Protein AF-A0A7S3EQ38-F1 (afdb_monomer)

Structure (mmCIF, N/CA/C/O backbone):
data_AF-A0A7S3EQ38-F1
#
_entry.id   AF-A0A7S3EQ38-F1
#
loop_
_atom_site.group_PDB
_atom_site.id
_atom_site.type_symbol
_atom_site.label_atom_id
_atom_site.label_alt_id
_atom_site.label_comp_id
_atom_site.label_asym_id
_atom_site.label_entity_id
_atom_site.label_seq_id
_atom_site.pdbx_PDB_ins_code
_atom_site.Cartn_x
_atom_site.Cartn_y
_atom_site.Cartn_z
_atom_site.occupancy
_atom_site.B_iso_or_equiv
_atom_site.auth_seq_id
_atom_site.auth_comp_id
_atom_site.auth_asym_id
_atom_site.auth_atom_id
_atom_site.pdbx_PDB_model_num
ATOM 1 N N . MET A 1 1 ? 9.497 24.268 9.380 1.00 39.91 1 MET A N 1
ATOM 2 C CA . MET A 1 1 ? 8.993 23.795 8.074 1.00 39.91 1 MET A CA 1
ATOM 3 C C . MET A 1 1 ? 10.185 23.190 7.346 1.00 39.91 1 MET A C 1
ATOM 5 O O . MET A 1 1 ? 10.807 23.847 6.520 1.00 39.91 1 MET A O 1
ATOM 9 N N . GLU A 1 2 ? 10.608 22.001 7.782 1.00 41.00 2 GLU A N 1
ATOM 10 C CA . GLU A 1 2 ? 11.729 21.293 7.161 1.00 41.00 2 GLU A CA 1
ATOM 11 C C . GLU A 1 2 ? 11.286 20.877 5.762 1.00 41.00 2 GLU A C 1
ATOM 13 O O . GLU A 1 2 ? 10.357 20.091 5.595 1.00 41.00 2 GLU A O 1
ATOM 18 N N . ARG A 1 3 ? 11.898 21.487 4.745 1.00 47.09 3 ARG A N 1
ATOM 19 C CA . ARG A 1 3 ? 11.785 21.004 3.375 1.00 47.09 3 ARG A CA 1
ATOM 20 C C . ARG A 1 3 ? 12.391 19.610 3.373 1.00 47.09 3 ARG A C 1
ATOM 22 O O . ARG A 1 3 ? 13.587 19.478 3.623 1.00 47.09 3 ARG A O 1
ATOM 29 N N . SER A 1 4 ? 11.569 18.600 3.120 1.00 53.97 4 SER A N 1
ATOM 30 C CA . SER A 1 4 ? 12.011 17.244 2.826 1.00 53.97 4 SER A CA 1
ATOM 31 C C . SER A 1 4 ? 13.162 17.342 1.825 1.00 53.97 4 SER A C 1
ATOM 33 O O . SER A 1 4 ? 12.965 17.860 0.723 1.00 53.97 4 SER A O 1
ATOM 35 N N . LYS A 1 5 ? 14.377 16.934 2.217 1.00 61.62 5 LYS A N 1
ATOM 36 C CA . LYS A 1 5 ? 15.459 16.730 1.249 1.00 61.62 5 LYS A CA 1
ATOM 37 C C . LYS A 1 5 ? 14.892 15.799 0.180 1.00 61.62 5 LYS A C 1
ATOM 39 O O . LYS A 1 5 ? 14.368 14.740 0.520 1.00 61.62 5 LYS A O 1
ATOM 44 N N . GLY A 1 6 ? 14.898 16.242 -1.076 1.00 62.31 6 GLY A N 1
ATOM 45 C CA . GLY A 1 6 ? 14.551 15.362 -2.185 1.00 62.31 6 GLY A CA 1
ATOM 46 C C . GLY A 1 6 ? 15.442 14.127 -2.109 1.00 62.31 6 GLY A C 1
ATOM 47 O O . GLY A 1 6 ? 16.617 14.261 -1.782 1.00 62.31 6 GLY A O 1
ATOM 48 N N . LEU A 1 7 ? 14.862 12.949 -2.334 1.00 71.56 7 LEU A N 1
ATOM 49 C CA . LEU A 1 7 ? 15.606 11.692 -2.378 1.00 71.56 7 LEU A CA 1
ATOM 50 C C . LEU A 1 7 ? 16.728 11.821 -3.413 1.00 71.56 7 LEU A C 1
ATOM 52 O O . LEU A 1 7 ? 16.469 12.263 -4.539 1.00 71.56 7 LEU A O 1
ATOM 56 N N . ASP A 1 8 ? 17.954 11.458 -3.038 1.00 89.44 8 ASP A N 1
ATOM 57 C CA . ASP A 1 8 ? 19.088 11.567 -3.947 1.00 89.44 8 ASP A CA 1
ATOM 58 C C . ASP A 1 8 ? 18.871 10.602 -5.125 1.00 89.44 8 ASP A C 1
ATOM 60 O O . ASP A 1 8 ? 18.482 9.444 -4.952 1.00 89.44 8 ASP A O 1
ATOM 64 N N . HIS A 1 9 ? 19.100 11.063 -6.359 1.00 89.88 9 HIS A N 1
ATOM 65 C CA . HIS A 1 9 ? 18.838 10.257 -7.562 1.00 89.88 9 HIS A CA 1
ATOM 66 C C . H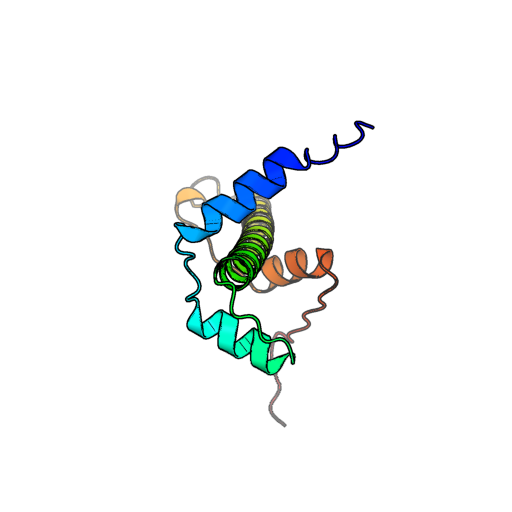IS A 1 9 ? 19.594 8.918 -7.544 1.00 89.88 9 HIS A C 1
ATOM 68 O O . HIS A 1 9 ? 19.084 7.894 -8.000 1.00 89.88 9 HIS A O 1
ATOM 74 N N . GLU A 1 10 ? 20.795 8.919 -6.967 1.00 91.62 10 GLU A N 1
ATOM 75 C CA . GLU A 1 10 ? 21.613 7.723 -6.795 1.00 91.62 10 GLU A CA 1
ATOM 76 C C . GLU A 1 10 ? 20.980 6.715 -5.823 1.00 91.62 10 GLU A C 1
ATOM 78 O O . GLU A 1 10 ? 21.031 5.509 -6.064 1.00 91.62 10 GLU A O 1
ATOM 83 N N . GLU A 1 11 ? 20.322 7.186 -4.762 1.00 92.88 11 GLU A N 1
ATOM 84 C CA . GLU A 1 11 ? 19.593 6.325 -3.826 1.00 92.88 11 GLU A CA 1
ATOM 85 C C . GLU A 1 11 ? 18.392 5.670 -4.511 1.00 92.88 11 GLU A C 1
ATOM 87 O O . GLU A 1 11 ? 18.181 4.465 -4.365 1.00 92.88 11 GLU A O 1
ATOM 92 N N . VAL A 1 12 ? 17.649 6.431 -5.322 1.00 91.69 12 VAL A N 1
ATOM 93 C CA . VAL A 1 12 ? 16.514 5.905 -6.097 1.00 91.69 12 VAL A CA 1
ATOM 94 C C . VAL A 1 12 ? 16.981 4.857 -7.106 1.00 91.69 12 VAL A C 1
ATOM 96 O O . VAL A 1 12 ? 16.368 3.796 -7.216 1.00 91.69 12 VAL A O 1
ATOM 99 N N . ALA A 1 13 ? 18.085 5.107 -7.813 1.00 92.69 13 ALA A N 1
ATOM 100 C CA . ALA A 1 13 ? 18.644 4.149 -8.763 1.00 92.69 13 ALA A CA 1
ATOM 101 C C . ALA A 1 13 ? 19.077 2.845 -8.072 1.00 92.69 13 ALA A C 1
ATOM 103 O O . ALA A 1 13 ? 18.771 1.757 -8.563 1.00 92.69 13 ALA A O 1
ATOM 104 N N . ARG A 1 14 ? 19.731 2.941 -6.906 1.00 93.25 14 ARG A N 1
ATOM 105 C CA . ARG A 1 14 ? 20.110 1.774 -6.090 1.00 93.25 14 ARG A CA 1
ATOM 106 C C . ARG A 1 14 ? 18.890 1.007 -5.586 1.00 93.25 14 ARG A C 1
ATOM 108 O O . ARG A 1 14 ? 18.899 -0.220 -5.611 1.00 93.25 14 ARG A O 1
ATOM 115 N N . PHE A 1 15 ? 17.840 1.714 -5.171 1.00 94.06 15 PHE A N 1
ATOM 116 C CA . PHE A 1 15 ? 16.581 1.099 -4.760 1.00 94.06 15 PHE A CA 1
ATOM 117 C C . PHE A 1 15 ? 15.911 0.346 -5.913 1.00 94.06 15 PHE A C 1
ATOM 119 O O . PHE A 1 15 ? 15.576 -0.821 -5.764 1.00 94.06 15 PHE A O 1
ATOM 126 N N . VAL A 1 16 ? 15.765 0.960 -7.090 1.00 93.69 16 VAL A N 1
ATOM 127 C CA . VAL A 1 16 ? 15.171 0.279 -8.254 1.00 93.69 16 VAL A CA 1
ATOM 128 C C . VAL A 1 16 ? 16.028 -0.911 -8.693 1.00 93.69 16 VAL A C 1
ATOM 130 O O . VAL A 1 16 ? 15.491 -1.948 -9.075 1.00 93.69 16 VAL A O 1
ATOM 133 N N . ALA A 1 17 ? 17.356 -0.802 -8.606 1.00 94.50 17 ALA A N 1
ATOM 134 C CA . ALA A 1 17 ? 18.254 -1.911 -8.910 1.00 94.50 17 ALA A CA 1
ATOM 135 C C . ALA A 1 17 ? 18.047 -3.110 -7.968 1.00 94.50 17 ALA A C 1
ATOM 137 O O . ALA A 1 17 ? 18.021 -4.246 -8.447 1.00 94.50 17 ALA A O 1
ATOM 138 N N . SER A 1 18 ? 17.833 -2.877 -6.667 1.00 95.62 18 SER A N 1
ATOM 139 C CA . SER A 1 18 ? 17.622 -3.956 -5.691 1.00 95.62 18 SER A CA 1
ATOM 140 C C . SER A 1 18 ? 16.298 -4.711 -5.878 1.00 95.62 18 SER A C 1
ATOM 142 O O . SER A 1 18 ? 16.167 -5.844 -5.413 1.00 95.62 18 SER A O 1
ATOM 144 N N . LEU A 1 19 ? 15.337 -4.151 -6.626 1.00 95.56 19 LEU A N 1
ATOM 145 C CA . LEU A 1 19 ? 14.076 -4.830 -6.959 1.00 95.56 19 LEU A CA 1
ATOM 146 C C . LEU A 1 19 ? 14.260 -6.065 -7.845 1.00 95.56 19 LEU A C 1
ATOM 148 O O . LEU A 1 19 ? 13.374 -6.917 -7.899 1.00 95.56 19 LEU A O 1
ATOM 152 N N . SER A 1 20 ? 15.409 -6.191 -8.510 1.00 93.81 20 SER A N 1
ATOM 153 C CA . SER A 1 20 ? 15.741 -7.359 -9.336 1.00 93.81 20 SER A CA 1
ATOM 154 C C . SER A 1 20 ? 15.785 -8.656 -8.519 1.00 93.81 20 SER A C 1
ATOM 156 O O . SER A 1 20 ? 15.410 -9.710 -9.027 1.00 93.81 20 SER A O 1
ATOM 158 N N . ASP A 1 21 ? 16.160 -8.569 -7.240 1.00 94.44 21 ASP A N 1
ATOM 159 C CA . ASP A 1 21 ? 16.307 -9.725 -6.344 1.00 94.44 21 ASP A CA 1
ATOM 160 C C . ASP A 1 21 ? 15.187 -9.811 -5.292 1.00 94.44 21 ASP A C 1
ATOM 162 O O . ASP A 1 21 ? 14.992 -10.840 -4.638 1.00 94.44 21 ASP A O 1
ATOM 166 N N . TYR A 1 22 ? 14.421 -8.733 -5.121 1.00 94.25 22 TYR A N 1
ATOM 167 C CA . TYR A 1 22 ? 13.328 -8.677 -4.159 1.00 94.25 22 TYR A CA 1
ATOM 168 C C . TYR A 1 22 ? 12.076 -9.398 -4.672 1.00 94.25 22 TYR A C 1
ATOM 170 O O . TYR A 1 22 ? 11.682 -9.221 -5.818 1.00 94.25 22 TYR A O 1
ATOM 178 N N . HIS A 1 23 ? 11.409 -10.153 -3.798 1.00 94.25 23 HIS A N 1
ATOM 179 C CA . HIS A 1 23 ? 10.165 -10.859 -4.108 1.00 94.25 23 HIS A CA 1
ATOM 180 C C . HIS A 1 23 ? 9.025 -10.298 -3.240 1.00 94.25 23 HIS A C 1
ATOM 182 O O . HIS A 1 23 ? 8.957 -10.616 -2.048 1.00 94.25 23 HIS A O 1
ATOM 188 N N . PRO A 1 24 ? 8.149 -9.436 -3.792 1.00 94.69 24 PRO A N 1
ATOM 189 C CA . PRO A 1 24 ? 7.014 -8.888 -3.057 1.00 94.69 24 PRO A CA 1
ATOM 190 C C . PRO A 1 24 ? 5.995 -9.971 -2.670 1.00 94.69 24 PRO A C 1
ATOM 192 O O . PRO A 1 24 ? 5.833 -10.978 -3.348 1.00 94.69 24 PRO A O 1
ATOM 195 N N . VAL A 1 25 ? 5.219 -9.717 -1.610 1.00 95.88 25 VAL A N 1
ATOM 196 C CA . VAL A 1 25 ? 4.043 -10.533 -1.225 1.00 95.88 25 VAL A CA 1
ATOM 197 C C . VAL A 1 25 ? 2.990 -10.652 -2.343 1.00 95.88 25 VAL A C 1
ATOM 199 O O . VAL A 1 25 ? 2.284 -11.653 -2.415 1.00 95.88 25 VAL A O 1
ATOM 202 N N . ILE A 1 26 ? 2.850 -9.631 -3.197 1.00 95.81 26 ILE A N 1
ATOM 203 C CA . ILE A 1 26 ? 1.960 -9.656 -4.358 1.00 95.81 26 ILE A CA 1
ATOM 204 C C . ILE A 1 26 ? 2.751 -10.296 -5.509 1.00 95.81 26 ILE A C 1
ATOM 206 O O . ILE A 1 26 ? 3.791 -9.740 -5.858 1.00 95.81 26 ILE A O 1
ATOM 210 N N . PRO A 1 27 ? 2.277 -11.411 -6.098 1.00 95.56 27 PRO A N 1
ATOM 211 C CA . PRO A 1 27 ? 2.982 -12.093 -7.183 1.00 95.56 27 PRO A CA 1
ATOM 212 C C . PRO A 1 27 ? 3.114 -11.246 -8.453 1.00 95.56 27 PRO A C 1
ATOM 214 O O . PRO A 1 27 ? 2.189 -10.506 -8.810 1.00 95.56 27 PRO A O 1
ATOM 217 N N . ASP A 1 28 ? 4.227 -11.427 -9.168 1.00 93.94 28 ASP A N 1
ATOM 218 C CA . ASP A 1 28 ? 4.561 -10.690 -10.393 1.00 93.94 28 ASP A CA 1
ATOM 219 C C . ASP A 1 28 ? 3.478 -10.892 -11.478 1.00 93.94 28 ASP A C 1
ATOM 221 O O . ASP A 1 28 ? 3.058 -9.938 -12.135 1.00 93.94 28 ASP A O 1
ATOM 225 N N . GLU A 1 29 ? 2.908 -12.097 -11.601 1.00 94.81 29 GLU A N 1
ATOM 226 C CA . GLU A 1 29 ? 1.850 -12.406 -12.575 1.00 94.81 29 GLU A CA 1
ATOM 227 C C . GLU A 1 29 ? 0.566 -11.609 -12.326 1.00 94.81 29 GLU A C 1
ATOM 229 O O . GLU A 1 29 ? -0.118 -11.205 -13.272 1.00 94.81 29 GLU A O 1
ATOM 234 N N . LEU A 1 30 ? 0.230 -11.370 -11.054 1.00 95.94 30 LEU A N 1
ATOM 235 C CA . LEU A 1 30 ? -0.947 -10.589 -10.689 1.00 95.94 30 LEU A CA 1
ATOM 236 C C . LEU A 1 30 ? -0.744 -9.130 -11.088 1.00 95.94 30 LEU A C 1
ATOM 238 O O . LEU A 1 30 ? -1.645 -8.517 -11.664 1.00 95.94 30 LEU A O 1
ATOM 242 N N . VAL A 1 31 ? 0.447 -8.587 -10.836 1.00 96.25 31 VAL A N 1
ATOM 243 C CA . VAL A 1 31 ? 0.774 -7.221 -11.250 1.00 96.25 31 VAL A CA 1
ATOM 244 C C . VAL A 1 31 ? 0.752 -7.100 -12.766 1.00 96.25 31 VAL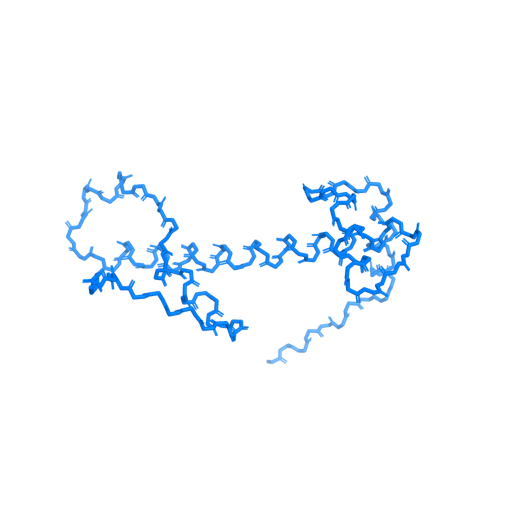 A C 1
ATOM 246 O O . VAL A 1 31 ? 0.087 -6.202 -13.281 1.00 96.25 31 VAL A O 1
ATOM 249 N N . ARG A 1 32 ? 1.377 -8.036 -13.486 1.00 95.38 32 ARG A N 1
ATOM 250 C CA . ARG A 1 32 ? 1.359 -8.069 -14.953 1.00 95.38 32 ARG A CA 1
ATOM 251 C C . ARG A 1 32 ? -0.060 -8.083 -15.509 1.00 95.38 32 ARG A C 1
ATOM 253 O O . ARG A 1 32 ? -0.363 -7.333 -16.433 1.00 95.38 32 ARG A O 1
ATOM 260 N N . TYR A 1 33 ? -0.947 -8.892 -14.931 1.00 96.31 33 TYR A N 1
ATOM 261 C CA . TYR A 1 33 ? -2.351 -8.937 -15.333 1.00 96.31 33 TYR A CA 1
ATOM 262 C C . TYR A 1 33 ? -3.049 -7.578 -15.159 1.00 96.31 33 TYR A C 1
ATOM 264 O O . TYR A 1 33 ? -3.714 -7.105 -16.083 1.00 96.31 33 TYR A O 1
ATOM 272 N N . TYR A 1 34 ? -2.892 -6.923 -14.003 1.00 97.06 34 TYR A N 1
ATOM 273 C CA . TYR A 1 34 ? -3.531 -5.625 -13.753 1.00 97.06 34 TYR A CA 1
ATOM 274 C C . TYR A 1 34 ? -2.906 -4.475 -14.554 1.00 97.06 34 TYR A C 1
ATOM 276 O O . TYR A 1 34 ? -3.643 -3.585 -14.979 1.00 97.06 34 TYR A O 1
ATOM 284 N N . LEU A 1 35 ? -1.596 -4.510 -14.818 1.00 96.12 35 LEU A N 1
ATOM 285 C CA . LEU A 1 35 ? -0.925 -3.570 -15.719 1.00 96.12 35 LEU A CA 1
ATOM 286 C C . LEU A 1 35 ? -1.422 -3.737 -17.160 1.00 96.12 35 LEU A C 1
ATOM 288 O O . LEU A 1 35 ? -1.837 -2.767 -17.790 1.00 96.12 35 LEU A O 1
ATOM 292 N N . ALA A 1 36 ? -1.497 -4.971 -17.665 1.00 95.81 36 ALA A N 1
ATOM 293 C CA . ALA A 1 36 ? -2.040 -5.224 -18.998 1.00 95.81 36 ALA A CA 1
ATOM 294 C C . ALA A 1 36 ? -3.504 -4.763 -19.102 1.00 95.81 36 ALA A C 1
ATOM 296 O O . ALA A 1 36 ? -3.901 -4.170 -20.105 1.00 95.81 36 ALA A O 1
ATOM 297 N N . LYS A 1 37 ? -4.297 -4.966 -18.041 1.00 96.69 37 LYS A N 1
ATOM 298 C CA . LYS A 1 37 ? -5.685 -4.494 -17.960 1.00 96.69 37 LYS A CA 1
ATOM 299 C C . LYS A 1 37 ? -5.803 -2.965 -17.985 1.00 96.69 37 LYS A C 1
ATOM 301 O O . LYS A 1 37 ? -6.800 -2.461 -18.496 1.00 96.69 37 LYS A O 1
ATOM 306 N N . SER A 1 38 ? -4.824 -2.229 -17.458 1.00 96.12 38 SER A N 1
ATOM 307 C CA . SER A 1 38 ? -4.774 -0.764 -17.562 1.00 96.12 38 SER A CA 1
ATOM 308 C C . SER A 1 38 ? -4.176 -0.264 -18.885 1.00 96.12 38 SER A C 1
ATOM 310 O O . SER A 1 38 ? -4.140 0.944 -19.111 1.00 96.12 38 SER A O 1
ATOM 312 N N . GLY A 1 39 ? -3.756 -1.171 -19.776 1.00 96.50 39 GLY A N 1
ATOM 313 C CA . GLY A 1 39 ? -3.162 -0.847 -21.073 1.00 96.50 39 GLY A CA 1
ATOM 314 C C . GLY A 1 39 ? -1.647 -0.629 -21.033 1.00 96.50 39 GLY A C 1
ATOM 315 O O . GLY A 1 39 ? -1.095 -0.089 -21.988 1.00 96.50 39 GLY A O 1
ATOM 316 N N . PHE A 1 40 ? -0.970 -1.034 -19.955 1.00 95.56 40 PHE A N 1
ATOM 317 C CA . PHE A 1 40 ? 0.481 -0.935 -19.811 1.00 95.56 40 PHE A CA 1
ATOM 318 C C . PHE A 1 40 ? 1.133 -2.322 -19.844 1.00 95.56 40 PHE A C 1
ATOM 320 O O . PHE A 1 40 ? 0.782 -3.207 -19.069 1.00 95.56 40 PHE A O 1
ATOM 327 N N . GLN A 1 41 ? 2.109 -2.515 -20.727 1.00 92.81 41 GLN A N 1
ATOM 328 C CA . GLN A 1 41 ? 2.918 -3.732 -20.787 1.00 92.81 41 GLN A CA 1
ATOM 329 C C . GLN A 1 41 ? 4.392 -3.350 -20.714 1.00 92.81 41 GLN A C 1
ATOM 331 O O . GLN A 1 41 ? 4.828 -2.406 -21.373 1.00 92.81 41 GLN A O 1
ATOM 336 N N . CYS A 1 42 ? 5.145 -4.062 -19.885 1.00 89.19 42 CYS A N 1
ATOM 337 C CA . CYS A 1 42 ? 6.564 -3.835 -19.680 1.00 89.19 42 CYS A CA 1
ATOM 338 C C . CYS A 1 42 ? 7.236 -5.174 -19.386 1.00 89.19 42 CYS A C 1
ATOM 340 O O . CYS A 1 42 ? 6.719 -5.948 -18.587 1.00 89.19 42 CYS A O 1
ATOM 342 N N . ASP A 1 43 ? 8.387 -5.415 -20.009 1.00 90.44 43 ASP A N 1
ATOM 343 C CA . ASP A 1 43 ? 9.167 -6.639 -19.798 1.00 90.44 43 ASP A CA 1
ATOM 344 C C . ASP A 1 43 ? 10.149 -6.515 -18.618 1.00 90.44 43 ASP A C 1
ATOM 346 O O . ASP A 1 43 ? 10.813 -7.481 -18.242 1.00 90.44 43 ASP A O 1
ATOM 350 N N . ASP A 1 44 ? 10.270 -5.323 -18.023 1.00 94.06 44 ASP A N 1
ATOM 351 C CA . ASP A 1 44 ? 11.147 -5.087 -16.880 1.00 94.06 44 ASP A CA 1
ATOM 352 C C . ASP A 1 44 ? 10.459 -5.490 -15.570 1.00 94.06 44 ASP A C 1
ATOM 354 O O . ASP A 1 44 ? 9.616 -4.768 -15.028 1.00 94.06 44 ASP A O 1
ATOM 358 N N . VAL A 1 45 ? 10.887 -6.628 -15.017 1.00 93.88 45 VAL A N 1
ATOM 359 C CA . VAL A 1 45 ? 10.393 -7.171 -13.742 1.00 93.88 45 VAL A CA 1
ATOM 360 C C . VAL A 1 45 ? 10.519 -6.179 -12.577 1.00 93.88 45 VAL A C 1
ATOM 362 O O . VAL A 1 45 ? 9.723 -6.206 -11.639 1.00 93.88 45 VAL A O 1
ATOM 365 N N . ARG A 1 46 ? 11.482 -5.248 -12.626 1.00 95.25 46 ARG A N 1
ATOM 366 C CA . ARG A 1 46 ? 11.667 -4.239 -11.572 1.00 95.25 46 ARG A CA 1
ATOM 367 C C . ARG A 1 46 ? 10.505 -3.256 -11.538 1.00 95.25 46 ARG A C 1
ATOM 369 O O . ARG A 1 46 ? 10.143 -2.793 -10.461 1.00 95.25 46 ARG A O 1
ATOM 376 N N . VAL A 1 47 ? 9.905 -2.956 -12.691 1.00 94.38 47 VAL A N 1
ATOM 377 C CA . VAL A 1 47 ? 8.721 -2.090 -12.783 1.00 94.38 47 VAL A CA 1
ATOM 378 C C . VAL A 1 47 ? 7.504 -2.807 -12.209 1.00 94.38 47 VAL A C 1
ATOM 380 O O . VAL A 1 47 ? 6.784 -2.219 -11.403 1.00 94.38 47 VAL A O 1
ATOM 383 N N . GLU A 1 48 ? 7.310 -4.085 -12.549 1.00 95.12 48 GLU A N 1
ATOM 384 C CA . GLU A 1 48 ? 6.240 -4.913 -11.972 1.00 95.12 48 GLU A CA 1
ATOM 385 C C . GLU A 1 48 ? 6.361 -4.950 -10.436 1.00 95.12 48 GLU A C 1
ATOM 387 O O . GLU A 1 48 ? 5.419 -4.627 -9.708 1.00 95.12 48 GLU A O 1
ATOM 392 N N . ARG A 1 49 ? 7.561 -5.217 -9.917 1.00 96.56 49 ARG A N 1
ATOM 393 C CA . ARG A 1 49 ? 7.818 -5.287 -8.470 1.00 96.56 49 ARG A CA 1
ATOM 394 C C . ARG A 1 49 ? 7.738 -3.942 -7.764 1.00 96.56 49 ARG A C 1
ATOM 396 O O . ARG A 1 49 ? 7.298 -3.885 -6.616 1.00 96.56 49 ARG A O 1
ATOM 403 N N . LEU A 1 50 ? 8.114 -2.854 -8.433 1.00 96.12 50 LEU A N 1
ATOM 404 C CA . LEU A 1 50 ? 7.936 -1.502 -7.907 1.00 96.12 50 LEU A CA 1
ATOM 405 C C . LEU A 1 50 ? 6.452 -1.195 -7.692 1.00 96.12 50 LEU A C 1
ATOM 407 O O . LEU A 1 50 ? 6.074 -0.689 -6.637 1.00 96.12 50 LEU A O 1
ATOM 411 N N . VAL A 1 51 ? 5.605 -1.532 -8.669 1.00 96.31 51 VAL A N 1
ATOM 412 C CA . VAL A 1 51 ? 4.149 -1.364 -8.564 1.00 96.31 51 VAL A CA 1
ATOM 413 C C . VAL A 1 51 ? 3.583 -2.255 -7.455 1.00 96.31 51 VAL A C 1
ATOM 415 O O . VAL A 1 51 ? 2.767 -1.786 -6.660 1.00 96.31 51 VAL A O 1
ATOM 418 N N . ALA A 1 52 ? 4.059 -3.500 -7.344 1.00 96.94 52 ALA A N 1
ATOM 419 C CA . ALA A 1 52 ? 3.696 -4.408 -6.257 1.00 96.94 52 ALA A CA 1
ATOM 420 C C . ALA A 1 52 ? 3.982 -3.790 -4.878 1.00 96.94 52 ALA A C 1
ATOM 422 O O . ALA A 1 52 ? 3.100 -3.727 -4.021 1.00 96.94 52 ALA A O 1
ATOM 423 N N . LEU A 1 53 ? 5.206 -3.294 -4.681 1.00 96.94 53 LEU A N 1
ATOM 424 C CA . LEU A 1 53 ? 5.649 -2.659 -3.441 1.00 96.94 53 LEU A CA 1
ATOM 425 C C . LEU A 1 53 ? 4.869 -1.385 -3.133 1.00 96.94 53 LEU A C 1
ATOM 427 O O . LEU A 1 53 ? 4.478 -1.168 -1.988 1.00 96.94 53 LEU A O 1
ATOM 431 N N . ALA A 1 54 ? 4.612 -0.551 -4.141 1.00 96.62 54 ALA A N 1
ATOM 432 C CA . ALA A 1 54 ? 3.819 0.659 -3.969 1.00 96.62 54 ALA A CA 1
ATOM 433 C C . ALA A 1 54 ? 2.395 0.326 -3.496 1.00 96.62 54 ALA A C 1
ATOM 435 O O . ALA A 1 54 ? 1.908 0.935 -2.543 1.00 96.62 54 ALA A O 1
ATOM 436 N N . ALA A 1 55 ? 1.754 -0.681 -4.100 1.00 96.38 55 ALA A N 1
ATOM 437 C CA . ALA A 1 55 ? 0.434 -1.151 -3.687 1.00 96.38 55 ALA A CA 1
ATOM 438 C C . ALA A 1 55 ? 0.445 -1.739 -2.264 1.00 96.38 55 ALA A C 1
ATOM 440 O O . ALA A 1 55 ? -0.449 -1.454 -1.469 1.00 96.38 55 ALA A O 1
ATO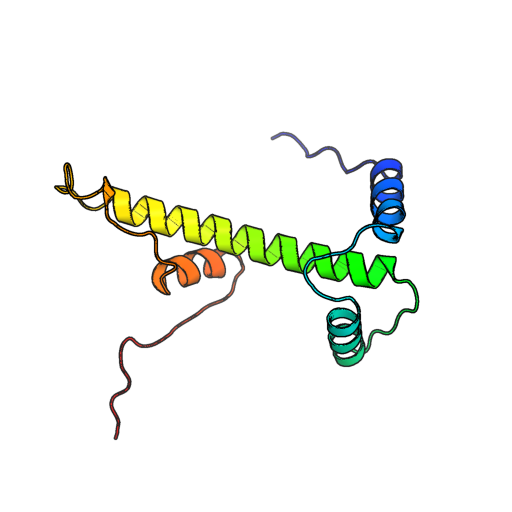M 441 N N . GLN A 1 56 ? 1.473 -2.515 -1.914 1.00 96.69 56 GLN A N 1
ATOM 442 C CA . GLN A 1 56 ? 1.644 -3.060 -0.564 1.00 96.69 56 GLN A CA 1
ATOM 443 C C . GLN A 1 56 ? 1.826 -1.972 0.482 1.00 96.69 56 GLN A C 1
ATOM 445 O O . GLN A 1 56 ? 1.174 -2.015 1.521 1.00 96.69 56 GLN A O 1
ATOM 450 N N . LYS A 1 57 ? 2.693 -0.995 0.204 1.00 95.69 57 LYS A N 1
ATOM 451 C CA . LYS A 1 57 ? 2.929 0.148 1.084 1.00 95.69 57 LYS A CA 1
ATOM 452 C C . LYS A 1 57 ? 1.643 0.942 1.271 1.00 95.69 57 LYS A C 1
ATOM 454 O O . LYS A 1 57 ? 1.294 1.257 2.400 1.00 95.69 57 LYS A O 1
ATOM 459 N N . PHE A 1 58 ? 0.909 1.201 0.190 1.00 94.75 58 PHE A N 1
ATOM 460 C CA . PHE A 1 58 ? -0.382 1.882 0.259 1.00 94.75 58 PHE A CA 1
ATOM 461 C C . PHE A 1 58 ? -1.384 1.133 1.151 1.00 94.75 58 PHE A C 1
ATOM 463 O O . PHE A 1 58 ? -1.973 1.726 2.051 1.00 94.75 58 PHE A O 1
ATOM 470 N N . LEU A 1 59 ? -1.542 -0.181 0.958 1.00 94.81 59 LEU A N 1
ATOM 471 C CA . LEU A 1 59 ? -2.412 -0.998 1.810 1.00 94.81 59 LEU A CA 1
ATOM 472 C C . LEU A 1 59 ? -1.950 -1.002 3.272 1.00 94.81 59 LEU A C 1
ATOM 474 O O . LEU A 1 59 ? -2.785 -0.922 4.172 1.00 94.81 59 LEU A O 1
ATOM 478 N N . ALA A 1 60 ? -0.640 -1.091 3.510 1.00 96.06 60 ALA A N 1
ATOM 479 C CA . ALA A 1 60 ? -0.066 -1.046 4.847 1.00 96.06 60 ALA A CA 1
ATOM 480 C C . ALA A 1 60 ? -0.387 0.277 5.552 1.00 96.06 60 ALA A C 1
ATOM 482 O O . ALA A 1 60 ? -0.829 0.240 6.697 1.00 96.06 60 ALA A O 1
ATOM 483 N N . ASP A 1 61 ? -0.241 1.418 4.876 1.00 95.69 61 ASP A N 1
ATOM 484 C CA . ASP A 1 61 ? -0.560 2.732 5.444 1.00 95.69 61 ASP A CA 1
ATOM 485 C C . ASP A 1 61 ? -2.036 2.844 5.829 1.00 95.69 61 ASP A C 1
ATOM 487 O O . ASP A 1 61 ? -2.350 3.149 6.980 1.00 95.69 61 ASP A O 1
ATOM 491 N N . VAL A 1 62 ? -2.945 2.474 4.919 1.00 95.25 62 VAL A N 1
ATOM 492 C CA . VAL A 1 62 ? -4.392 2.467 5.192 1.00 95.25 62 VAL A CA 1
ATOM 493 C C . VAL A 1 62 ? -4.720 1.558 6.384 1.00 95.25 62 VAL A C 1
ATOM 495 O O . VAL A 1 62 ? -5.523 1.912 7.250 1.00 95.25 62 VAL A O 1
ATOM 498 N N . CYS A 1 63 ? -4.084 0.385 6.472 1.00 95.06 63 CYS A N 1
ATOM 499 C CA . CYS A 1 63 ? -4.280 -0.535 7.592 1.00 95.06 63 CYS A CA 1
ATOM 500 C C . CYS A 1 63 ? -3.719 0.018 8.909 1.00 95.06 63 CYS A C 1
ATOM 502 O O . CYS A 1 63 ? -4.330 -0.187 9.958 1.00 95.06 63 CYS A O 1
ATOM 504 N N . MET A 1 64 ? -2.578 0.710 8.876 1.00 95.31 64 MET A N 1
ATOM 505 C CA . MET A 1 64 ? -1.972 1.343 10.051 1.00 95.31 64 MET A CA 1
ATOM 506 C C . MET A 1 64 ? -2.825 2.502 10.578 1.00 95.31 64 MET A C 1
ATOM 508 O O . MET A 1 64 ? -2.993 2.638 11.792 1.00 95.31 64 MET A O 1
ATOM 512 N N . GLU A 1 65 ? -3.421 3.296 9.694 1.00 94.56 65 GLU A N 1
ATOM 513 C CA . GLU A 1 65 ? -4.352 4.360 10.076 1.00 94.56 65 GLU A CA 1
ATOM 514 C C . GLU A 1 65 ? -5.653 3.799 10.655 1.00 94.56 65 GLU A C 1
ATOM 516 O O . GLU A 1 65 ? -6.070 4.193 11.748 1.00 94.56 65 GLU A O 1
ATOM 521 N N . ALA A 1 66 ? -6.251 2.797 10.002 1.00 94.56 66 ALA A N 1
ATOM 522 C CA . ALA A 1 66 ? -7.430 2.115 10.530 1.00 94.56 66 ALA A CA 1
ATOM 523 C C . ALA A 1 66 ? -7.139 1.460 11.896 1.00 94.56 66 ALA A C 1
ATOM 525 O O . ALA A 1 66 ? -7.950 1.535 12.820 1.00 94.56 66 ALA A O 1
ATOM 526 N N . LEU A 1 67 ? -5.949 0.876 12.072 1.00 94.00 67 LEU A N 1
ATOM 527 C CA . LEU A 1 67 ? -5.471 0.349 13.352 1.00 94.00 67 LEU A CA 1
ATOM 528 C C . LEU A 1 67 ? -5.389 1.441 14.429 1.00 94.00 67 LEU A C 1
ATOM 530 O O . LEU A 1 67 ? -5.774 1.203 15.578 1.00 94.00 67 LEU A O 1
ATOM 534 N N . SER A 1 68 ? -4.887 2.626 14.075 1.00 92.50 68 SER A N 1
ATOM 535 C CA . SER A 1 68 ? -4.822 3.780 14.975 1.00 92.50 68 SER A CA 1
ATOM 536 C C . SER A 1 68 ? -6.221 4.193 15.438 1.00 92.50 68 SER A C 1
ATOM 538 O O . SER A 1 68 ? -6.469 4.283 16.643 1.00 92.50 68 SER A O 1
ATOM 540 N N . HIS A 1 69 ? -7.177 4.319 14.511 1.00 92.25 69 HIS A N 1
ATOM 541 C CA . HIS A 1 69 ? -8.575 4.609 14.839 1.00 92.25 69 HIS A CA 1
ATOM 542 C C . HIS A 1 69 ? -9.211 3.535 15.730 1.00 92.25 69 HIS A C 1
ATOM 544 O O . HIS A 1 69 ? -9.832 3.871 16.745 1.00 92.25 69 HIS A O 1
ATOM 550 N N . ALA A 1 70 ? -8.973 2.255 15.428 1.00 90.81 70 ALA A N 1
ATOM 551 C CA . ALA A 1 70 ? -9.486 1.138 16.213 1.00 90.81 70 ALA A CA 1
ATOM 552 C C . ALA A 1 70 ? -8.984 1.187 17.664 1.00 90.81 70 ALA A C 1
ATOM 554 O O . ALA A 1 70 ? -9.762 1.000 18.607 1.00 90.81 70 ALA A O 1
ATOM 555 N N . ARG A 1 71 ? -7.693 1.494 17.854 1.00 89.75 71 ARG A N 1
ATOM 556 C CA . ARG A 1 71 ? -7.085 1.685 19.177 1.00 89.75 71 ARG A CA 1
ATOM 557 C C . ARG A 1 71 ? -7.670 2.899 19.886 1.00 89.75 71 ARG A C 1
ATOM 559 O O . ARG A 1 71 ? -8.093 2.759 21.033 1.00 89.75 71 ARG A O 1
ATOM 566 N N . SER A 1 72 ? -7.747 4.060 19.234 1.00 88.50 72 SER A N 1
ATOM 567 C CA . SER A 1 72 ? -8.323 5.270 19.834 1.00 88.50 72 SER A CA 1
ATOM 568 C C . SER A 1 72 ? -9.758 5.045 20.310 1.00 88.50 72 SER A C 1
ATOM 570 O O . SER A 1 72 ? -10.098 5.441 21.424 1.00 88.50 72 SER A O 1
ATOM 572 N N . ARG A 1 73 ? -10.586 4.340 19.529 1.00 84.75 73 ARG A N 1
ATOM 573 C CA . ARG A 1 73 ? -11.955 3.991 19.933 1.00 84.75 73 ARG A CA 1
ATOM 574 C C . ARG A 1 73 ? -11.983 3.094 21.169 1.00 84.75 73 ARG A C 1
ATOM 576 O O . ARG A 1 73 ? -12.781 3.338 22.066 1.00 84.75 73 ARG A O 1
ATOM 583 N N . GLN A 1 74 ? -11.121 2.077 21.248 1.00 80.81 74 GLN A N 1
ATOM 584 C CA . GLN A 1 74 ? -11.053 1.203 22.428 1.00 80.81 74 GLN A CA 1
ATOM 585 C C . GLN A 1 74 ? -10.663 1.967 23.705 1.00 80.81 74 GLN A C 1
ATOM 587 O O . GLN A 1 74 ? -11.195 1.668 24.773 1.00 80.81 74 GLN A O 1
ATOM 592 N N . HIS A 1 75 ? -9.781 2.965 23.595 1.00 79.06 75 HIS A N 1
ATOM 593 C CA . HIS A 1 75 ? -9.351 3.801 24.725 1.00 79.06 75 HIS A CA 1
ATOM 594 C C . HIS A 1 75 ? -10.402 4.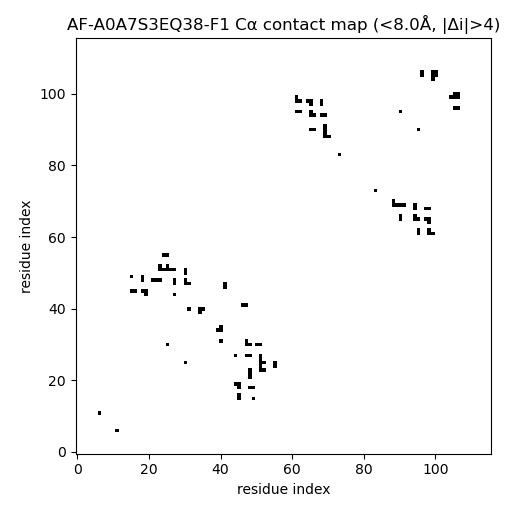846 25.131 1.00 79.06 75 HIS A C 1
ATOM 596 O O . HIS A 1 75 ? -10.430 5.269 26.284 1.00 79.06 75 HIS A O 1
ATOM 602 N N . ALA A 1 76 ?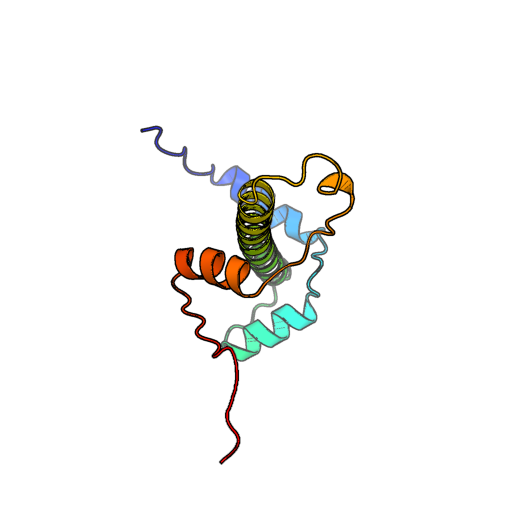 -11.284 5.242 24.210 1.00 76.56 76 ALA A N 1
ATOM 603 C CA . ALA A 1 76 ? -12.347 6.214 24.455 1.00 76.56 76 ALA A CA 1
ATOM 604 C C . ALA A 1 76 ? -13.555 5.649 25.230 1.00 76.56 76 ALA A C 1
ATOM 606 O O . ALA A 1 76 ? -14.492 6.396 25.498 1.00 76.56 76 ALA A O 1
ATOM 607 N N . ILE A 1 77 ? -13.563 4.358 25.591 1.00 69.81 77 ILE A N 1
ATOM 608 C CA . ILE A 1 77 ? -14.642 3.725 26.366 1.00 69.81 77 ILE A CA 1
ATOM 609 C C . ILE A 1 77 ? -14.288 3.779 27.869 1.00 69.81 77 ILE A C 1
ATOM 611 O O . ILE A 1 77 ? -13.512 2.940 28.342 1.00 69.81 77 ILE A O 1
ATOM 615 N N . PRO A 1 78 ? -14.835 4.731 28.654 1.00 61.56 78 PRO A N 1
ATOM 616 C CA . PRO A 1 78 ? -14.573 4.816 30.090 1.00 61.56 78 PRO A CA 1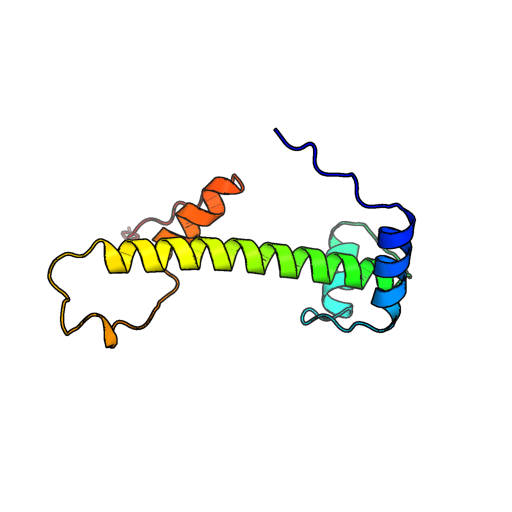
ATOM 617 C C . PRO A 1 78 ? -15.163 3.607 30.837 1.00 61.56 78 PRO A C 1
ATOM 619 O O . PRO A 1 78 ? -16.298 3.206 30.595 1.00 61.56 78 PRO A O 1
ATOM 622 N N . GLY A 1 79 ? -14.393 3.025 31.767 1.00 62.88 79 GLY A N 1
ATOM 623 C CA . GLY A 1 79 ? -14.864 1.983 32.699 1.00 62.88 79 GLY A CA 1
ATOM 624 C C . GLY A 1 79 ? -14.301 0.567 32.501 1.00 62.88 79 GLY A C 1
ATOM 625 O O . GLY A 1 79 ? -14.505 -0.290 33.356 1.00 62.88 79 GLY A O 1
ATOM 626 N N . LYS A 1 80 ? -13.524 0.294 31.444 1.00 57.41 80 LYS A N 1
ATOM 627 C CA . LYS A 1 80 ? -12.959 -1.046 31.157 1.00 57.41 80 LYS A CA 1
ATOM 628 C C . LYS A 1 80 ? -11.620 -1.360 31.850 1.00 57.41 80 LYS A C 1
ATOM 630 O O . LYS A 1 80 ? -10.830 -2.148 31.337 1.00 57.41 80 LYS A O 1
ATOM 635 N N . GLY A 1 81 ? -11.369 -0.819 33.044 1.00 55.94 81 GLY A N 1
ATOM 636 C CA . GLY A 1 81 ? -10.081 -0.939 33.755 1.00 55.94 81 GLY A CA 1
ATOM 637 C C . GLY A 1 81 ? -9.575 -2.370 34.032 1.00 55.94 81 GLY A C 1
ATOM 638 O O . GLY A 1 81 ? -8.412 -2.531 34.381 1.00 55.94 81 GLY A O 1
ATOM 639 N N . LYS A 1 82 ? -10.409 -3.411 33.859 1.00 53.19 82 LYS A N 1
ATOM 640 C CA . LYS A 1 82 ? -10.010 -4.833 33.958 1.00 53.19 82 LYS A CA 1
ATOM 641 C C . LYS A 1 82 ? -10.431 -5.727 32.774 1.00 53.19 82 LYS A C 1
ATOM 643 O O . LYS A 1 82 ? -9.868 -6.802 32.624 1.00 53.19 82 LYS A O 1
ATOM 648 N N . GLN A 1 83 ? -11.354 -5.290 31.906 1.00 52.75 83 GLN A N 1
ATOM 649 C CA . GLN A 1 83 ? -11.770 -6.013 30.681 1.00 52.75 83 GLN A CA 1
ATOM 650 C C . GLN A 1 83 ? -11.110 -5.489 29.391 1.00 52.75 83 GLN A C 1
ATOM 652 O O . GLN A 1 83 ? -11.339 -6.036 28.312 1.00 52.75 83 GLN A O 1
ATOM 657 N N . ALA A 1 84 ? -10.293 -4.434 29.468 1.00 54.16 84 ALA A N 1
ATOM 658 C CA . ALA A 1 84 ? -9.563 -3.910 28.313 1.00 54.16 84 ALA A CA 1
ATOM 659 C C . ALA A 1 84 ? -8.498 -4.887 27.778 1.00 54.16 84 ALA A C 1
ATOM 661 O O . ALA A 1 84 ? -8.260 -4.909 26.576 1.00 54.16 84 ALA A O 1
ATOM 662 N N . ILE A 1 85 ? -7.914 -5.725 28.644 1.00 54.62 85 ILE A N 1
ATOM 663 C CA . ILE A 1 85 ? -6.828 -6.657 28.283 1.00 54.62 85 ILE A CA 1
ATOM 664 C C . ILE A 1 85 ? -7.303 -7.743 27.300 1.00 54.62 85 ILE A C 1
ATOM 666 O O . ILE A 1 85 ? -6.510 -8.216 26.494 1.00 54.62 85 ILE A O 1
ATOM 670 N N . ASP A 1 86 ? -8.598 -8.076 27.302 1.00 56.06 86 ASP A N 1
ATOM 671 C CA . ASP A 1 86 ? -9.163 -9.171 26.496 1.00 56.06 86 ASP A CA 1
ATOM 672 C C . ASP A 1 86 ? -10.010 -8.681 25.304 1.00 56.06 86 ASP A C 1
ATOM 674 O O . ASP A 1 86 ? -10.664 -9.454 24.602 1.00 56.06 86 ASP A O 1
ATOM 678 N N . THR A 1 87 ? -10.040 -7.365 25.049 1.00 68.94 87 THR A N 1
ATOM 679 C CA . THR A 1 87 ? -10.786 -6.845 23.897 1.00 68.94 87 THR A CA 1
ATOM 680 C C . THR A 1 87 ? -9.952 -7.041 22.632 1.00 68.94 87 THR A C 1
ATOM 682 O O . THR A 1 87 ? -9.134 -6.194 22.271 1.00 68.94 87 THR A O 1
ATOM 685 N N . ARG A 1 88 ? -10.175 -8.167 21.943 1.00 82.12 88 ARG A N 1
ATOM 686 C CA . ARG A 1 88 ? -9.564 -8.458 20.641 1.00 82.12 88 ARG A CA 1
ATOM 687 C C . ARG A 1 88 ? -9.735 -7.268 19.697 1.00 82.12 88 ARG A C 1
ATOM 689 O O . ARG A 1 88 ? -10.838 -6.758 19.501 1.00 82.12 88 ARG A O 1
ATOM 696 N N . LEU A 1 89 ? -8.630 -6.841 19.102 1.00 86.69 89 LEU A N 1
ATOM 697 C CA . LEU A 1 89 ? -8.643 -5.821 18.070 1.00 86.69 89 LEU A CA 1
ATOM 698 C C . LEU A 1 89 ? -9.300 -6.382 16.800 1.00 86.69 89 LEU A C 1
ATOM 700 O O . LEU A 1 89 ? -8.926 -7.453 16.318 1.00 86.69 89 LEU A O 1
ATOM 704 N N . VAL A 1 90 ? -10.272 -5.646 16.267 1.00 89.75 90 VAL A N 1
ATOM 705 C CA . VAL A 1 90 ? -11.015 -5.994 15.052 1.00 89.75 90 VAL A CA 1
ATOM 706 C C . VAL A 1 90 ? -10.977 -4.799 14.110 1.00 89.75 90 VAL A C 1
ATOM 708 O O . VAL A 1 90 ? -11.221 -3.675 14.545 1.00 89.75 90 VAL A O 1
ATOM 711 N N . LEU A 1 91 ? -10.691 -5.048 12.831 1.00 91.12 91 LEU A N 1
ATOM 712 C CA . LEU A 1 91 ? -10.837 -4.049 11.776 1.00 91.12 91 LEU A CA 1
ATOM 713 C C . LEU A 1 91 ? -12.332 -3.834 11.514 1.00 91.12 91 LEU A C 1
ATOM 715 O O . LEU A 1 91 ? -12.994 -4.714 10.961 1.00 91.12 91 LEU A O 1
ATOM 719 N N . SER A 1 92 ? -12.870 -2.698 11.957 1.00 90.38 92 SER A N 1
ATOM 720 C CA . SER A 1 92 ? -14.275 -2.348 11.747 1.00 90.38 92 SER A CA 1
ATOM 721 C C . SER A 1 92 ? -14.449 -1.483 10.495 1.00 90.38 92 SER A C 1
ATOM 723 O O . SER A 1 92 ? -13.514 -0.820 10.040 1.00 90.38 92 SER A O 1
ATOM 725 N N . THR A 1 93 ? -15.663 -1.462 9.942 1.00 91.25 93 THR A N 1
ATOM 726 C CA . THR A 1 93 ? -15.997 -0.573 8.819 1.00 91.25 93 THR A CA 1
ATOM 727 C C . THR A 1 93 ? -15.879 0.897 9.205 1.00 91.25 93 THR A C 1
ATOM 729 O O . THR A 1 93 ? -15.445 1.687 8.383 1.00 91.25 93 THR A O 1
ATOM 732 N N . GLU A 1 94 ? -16.180 1.256 10.455 1.00 89.88 94 GLU A N 1
ATOM 733 C CA . GLU A 1 94 ? -16.051 2.626 10.965 1.00 89.88 94 GLU A CA 1
ATOM 734 C C . GLU A 1 94 ? -14.590 3.113 10.941 1.00 89.88 94 GLU A C 1
ATOM 736 O O . GLU A 1 94 ? -14.321 4.239 10.526 1.00 89.88 94 GLU A O 1
ATOM 741 N N . ASP A 1 95 ? -13.634 2.272 11.357 1.00 91.75 95 ASP A N 1
ATOM 742 C CA . ASP A 1 95 ? -12.209 2.638 11.329 1.00 91.75 95 ASP A CA 1
ATOM 743 C C . ASP A 1 95 ? -11.693 2.771 9.902 1.00 91.75 95 ASP A C 1
ATOM 745 O O . ASP A 1 95 ? -10.952 3.701 9.585 1.00 91.75 95 ASP A O 1
ATOM 749 N N . LEU A 1 96 ? -12.100 1.833 9.045 1.00 92.62 96 LEU A N 1
ATOM 750 C CA . LEU A 1 96 ? -11.695 1.809 7.649 1.00 92.62 96 LEU A CA 1
ATOM 751 C C . LEU A 1 96 ? -12.273 3.002 6.878 1.00 92.62 96 LEU A C 1
ATOM 753 O O . LEU A 1 96 ? -11.558 3.620 6.099 1.00 92.62 96 LEU A O 1
ATOM 757 N N . GLU A 1 97 ? -13.535 3.364 7.118 1.00 93.19 97 GLU A N 1
ATOM 758 C CA . GLU A 1 97 ? -14.177 4.548 6.531 1.00 93.19 97 GLU A CA 1
ATOM 759 C C . GLU A 1 97 ? -13.442 5.836 6.893 1.00 93.19 97 GLU A C 1
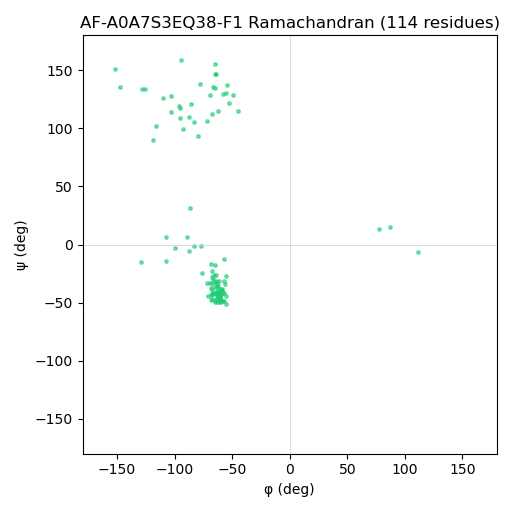ATOM 761 O O . GLU A 1 97 ? -13.317 6.730 6.056 1.00 93.19 97 GLU A O 1
ATOM 766 N N . ARG A 1 98 ? -12.959 5.941 8.134 1.00 90.94 98 ARG A N 1
ATOM 767 C CA . ARG A 1 98 ? -12.191 7.104 8.587 1.00 90.94 98 ARG A CA 1
ATOM 768 C C . ARG A 1 98 ? -10.831 7.177 7.903 1.00 90.94 98 ARG A C 1
ATOM 770 O O . ARG A 1 98 ? -10.529 8.230 7.355 1.00 90.94 98 ARG A O 1
ATOM 777 N N . ALA A 1 99 ? -10.093 6.066 7.859 1.00 93.75 99 ALA A N 1
ATOM 778 C CA . ALA A 1 99 ? -8.799 6.001 7.179 1.00 93.75 99 ALA A CA 1
ATOM 779 C C . ALA A 1 99 ? -8.941 6.333 5.681 1.00 93.75 99 ALA A C 1
ATOM 781 O O . ALA A 1 99 ? -8.284 7.220 5.153 1.00 93.75 99 ALA A O 1
ATOM 782 N N . LEU A 1 100 ? -9.893 5.699 4.990 1.00 93.00 100 LEU A N 1
ATOM 783 C CA . LEU A 1 100 ? -10.121 5.909 3.556 1.00 93.00 100 LEU A CA 1
ATOM 784 C C . LEU A 1 100 ? -10.572 7.333 3.197 1.00 93.00 100 LEU A C 1
ATOM 786 O O . LEU A 1 100 ? -10.301 7.800 2.087 1.00 93.00 100 LEU A O 1
ATOM 790 N N . ARG A 1 101 ? -11.221 8.047 4.125 1.00 91.31 101 ARG A N 1
ATOM 791 C CA . ARG A 1 101 ? -11.643 9.436 3.911 1.00 91.31 101 ARG A CA 1
ATOM 792 C C . ARG A 1 101 ? -10.455 10.380 3.740 1.00 91.31 101 ARG A C 1
ATOM 794 O O . ARG A 1 101 ? -10.570 11.330 2.969 1.00 91.31 101 ARG A O 1
ATOM 801 N N . GLU A 1 102 ? -9.327 10.107 4.397 1.00 86.56 102 GLU A N 1
ATOM 802 C CA . GLU A 1 102 ? -8.091 10.890 4.242 1.00 86.56 102 GLU A CA 1
ATOM 803 C C . GLU A 1 102 ? -7.488 10.727 2.836 1.00 86.56 102 GLU A C 1
ATOM 805 O O . GLU A 1 102 ? -6.920 11.670 2.288 1.00 86.56 102 GLU A O 1
ATOM 810 N N . TYR A 1 103 ? -7.737 9.582 2.192 1.00 90.38 103 TYR A N 1
ATOM 811 C CA . TYR A 1 103 ? -7.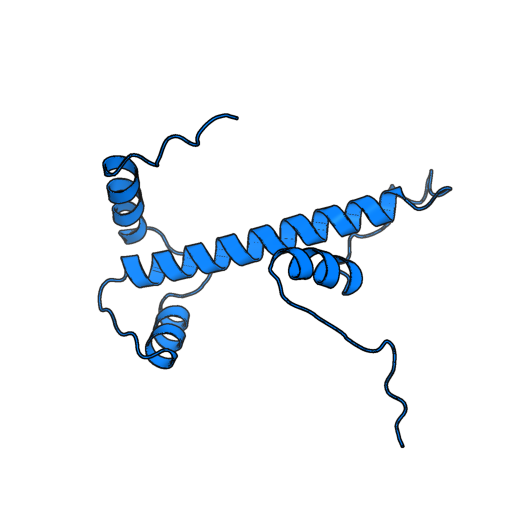374 9.302 0.797 1.00 90.38 103 TYR A CA 1
ATOM 812 C C . TYR A 1 103 ? -8.451 9.717 -0.224 1.00 90.38 103 TYR A C 1
ATOM 814 O O . TYR A 1 103 ? -8.329 9.413 -1.410 1.00 90.38 103 TYR A O 1
ATOM 822 N N . GLY A 1 104 ? -9.519 10.400 0.206 1.00 91.31 104 GLY A N 1
ATOM 823 C CA . GLY A 1 104 ? -10.596 10.873 -0.674 1.00 91.31 104 GLY A CA 1
ATOM 824 C C . GLY A 1 104 ? -11.602 9.797 -1.102 1.00 91.31 104 GLY A C 1
ATOM 825 O O . GLY A 1 104 ? -12.407 10.034 -2.003 1.00 91.31 104 GLY A O 1
ATOM 826 N N . VAL A 1 105 ? -11.593 8.624 -0.463 1.00 91.56 105 VAL A N 1
ATOM 827 C CA . VAL A 1 105 ? -12.529 7.532 -0.754 1.00 91.56 105 VAL A CA 1
ATOM 828 C C . VAL A 1 105 ? -13.712 7.598 0.215 1.00 91.56 105 VAL A C 1
ATOM 830 O O . VAL A 1 105 ? -13.557 7.455 1.426 1.00 91.56 105 VAL A O 1
ATOM 833 N N . ASN A 1 106 ? -14.920 7.801 -0.320 1.00 88.62 106 ASN A N 1
ATOM 834 C CA . ASN A 1 106 ? -16.152 7.828 0.469 1.00 88.62 106 ASN A CA 1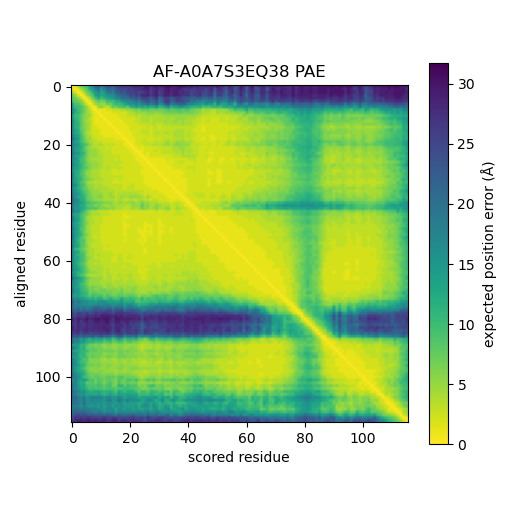
ATOM 835 C C . ASN A 1 106 ? -16.828 6.451 0.468 1.00 88.62 106 ASN A C 1
ATOM 837 O O . ASN A 1 106 ? -17.397 6.032 -0.540 1.00 88.62 106 ASN A O 1
ATOM 841 N N . MET A 1 107 ? -16.796 5.765 1.605 1.00 84.69 107 MET A N 1
ATOM 842 C CA . MET A 1 107 ? -17.501 4.504 1.809 1.00 84.69 107 MET A CA 1
ATOM 843 C C . MET A 1 107 ? -18.754 4.776 2.649 1.00 84.69 107 MET A C 1
ATOM 845 O O . MET A 1 107 ? -18.662 5.194 3.797 1.00 84.69 107 MET A O 1
ATOM 849 N N . GLN A 1 108 ? -19.932 4.588 2.048 1.00 78.38 108 GLN A N 1
ATOM 850 C CA . GLN A 1 108 ? -21.225 4.712 2.726 1.00 78.38 108 GLN A CA 1
ATOM 851 C C . GLN A 1 108 ? -21.950 3.377 2.657 1.00 78.38 108 GLN A C 1
ATOM 853 O O . GLN A 1 108 ? -22.674 3.096 1.701 1.00 78.38 108 GLN A O 1
ATOM 858 N N . LYS A 1 109 ? -21.726 2.528 3.662 1.00 76.75 109 LYS A N 1
ATOM 859 C CA . LYS A 1 109 ? -22.472 1.280 3.794 1.00 76.75 109 LYS A CA 1
ATOM 860 C C . LYS A 1 109 ? -23.634 1.492 4.769 1.00 76.75 109 LYS A C 1
ATOM 862 O O . LYS A 1 109 ? -23.384 1.818 5.928 1.00 76.75 109 LYS A O 1
ATOM 867 N N . PRO A 1 110 ? -24.899 1.322 4.342 1.00 81.25 110 PRO A N 1
ATOM 868 C CA . PRO A 1 110 ? -26.021 1.428 5.262 1.00 81.25 110 PRO A CA 1
ATOM 869 C C . PRO A 1 110 ? -25.956 0.300 6.308 1.00 81.25 110 PRO A C 1
ATOM 871 O O . PRO A 1 110 ? -25.520 -0.811 5.986 1.00 81.25 110 PRO A O 1
ATOM 874 N N . PRO A 1 111 ? -26.394 0.554 7.555 1.00 79.62 111 PRO A N 1
ATOM 875 C CA . PRO A 1 111 ? -26.338 -0.438 8.631 1.00 79.62 111 PRO A CA 1
ATOM 876 C C . PRO A 1 111 ? -27.288 -1.622 8.405 1.00 79.62 111 PRO A C 1
ATOM 878 O O . PRO A 1 111 ? -27.067 -2.700 8.950 1.00 79.62 111 PRO A O 1
ATOM 881 N N . TYR A 1 112 ? -28.334 -1.436 7.602 1.00 84.94 112 TYR A N 1
ATOM 882 C CA . TYR A 1 112 ? -29.281 -2.471 7.207 1.00 84.94 112 TYR A CA 1
ATOM 883 C C . TYR A 1 112 ? -29.873 -2.143 5.833 1.00 84.94 112 TYR A C 1
ATOM 885 O O . TYR A 1 112 ? -30.010 -0.975 5.467 1.00 84.94 112 TYR A O 1
ATOM 893 N N . TYR A 1 113 ? -30.245 -3.183 5.089 1.00 84.00 113 TYR A N 1
ATOM 894 C CA . TYR A 1 113 ? -31.131 -3.076 3.934 1.00 84.00 113 TYR A CA 1
ATOM 895 C C . TYR A 1 113 ? -32.508 -3.568 4.378 1.00 84.00 113 TYR A C 1
ATOM 897 O O . TYR A 1 113 ? -32.611 -4.634 4.980 1.00 84.00 113 TYR A O 1
ATOM 905 N N . ALA A 1 114 ? -33.552 -2.777 4.142 1.00 86.19 114 ALA A N 1
ATOM 906 C CA . ALA A 1 114 ? -34.918 -3.260 4.286 1.00 86.19 114 ALA A CA 1
ATOM 907 C C . ALA A 1 114 ? -35.315 -3.891 2.948 1.00 86.19 114 ALA A C 1
ATOM 909 O O . ALA A 1 114 ? -35.446 -3.164 1.960 1.00 86.19 114 ALA A O 1
ATOM 910 N N . ASP A 1 115 ? -35.451 -5.219 2.910 1.00 75.56 115 ASP A N 1
ATOM 911 C CA . ASP A 1 115 ? -36.058 -5.900 1.764 1.00 75.56 115 ASP A CA 1
ATOM 912 C C . ASP A 1 115 ? -37.474 -5.336 1.566 1.00 75.56 115 ASP A C 1
ATOM 914 O O . ASP A 1 115 ? -38.239 -5.198 2.526 1.00 75.56 115 ASP A O 1
ATOM 918 N N . ARG A 1 116 ? -37.781 -4.933 0.330 1.00 58.72 116 ARG A N 1
ATOM 919 C CA . ARG A 1 116 ? -39.119 -4.506 -0.096 1.00 58.72 116 ARG A CA 1
ATOM 920 C C . ARG A 1 116 ? -39.841 -5.648 -0.782 1.00 58.72 116 ARG A C 1
ATOM 922 O O . ARG A 1 116 ? -39.171 -6.360 -1.561 1.00 58.72 116 ARG A O 1
#

Solvent-accessible surface area (backbone atoms only — not comparable to full-atom values): 7212 Å² total; per-residue (Å²): 135,83,74,74,76,75,79,53,69,69,58,54,51,53,54,53,59,53,34,70,78,57,80,60,96,57,53,63,68,60,42,48,52,56,35,47,73,73,74,44,86,75,90,54,63,36,58,40,46,49,54,37,46,52,53,51,51,52,52,49,50,48,50,52,45,16,50,49,45,44,49,52,55,63,70,69,52,87,84,46,90,81,60,57,89,74,59,77,88,65,94,46,70,70,25,44,38,55,34,36,44,79,76,73,43,88,71,83,78,73,96,69,82,81,88,127

pLDDT: mean 86.12, std 14.13, range [39.91, 97.06]

Organism: NCBI:txid101924

Sequence (116 aa):
MERSKGLDHEEVARFVASLSDYHPVIPDELVRYYLAKSGFQCDDVRVERLVALAAQKFLADVCMEALSHARSRQHAIPGKGKQAIDTRLVLSTEDLERALREYGVNMQKPPYYADR

InterPro domains:
  IPR003923 Transcription initiation factor TFIID, subunit 10 [PF03540] (13-113)
  IPR003923 Transcription initiation factor TFIID, subunit 10 [PR01443] (24-40)
  IPR003923 Transcription initiation factor TFIID, subunit 10 [PR01443] (44-66)
  IPR003923 Transcription initiation factor TFIID, subunit 10 [PR01443] (88-110)
  IPR003923 Transcription initiation factor TFIID, subunit 10 [PTHR21242] (8-114)
  IPR003923 Transcription initiation factor TFIID, subunit 10 [cd07982] (10-107)

Nearest PDB structures (foldseek):
  7egb-assembly1_J  TM=9.222E-01  e=1.453E-07  Homo sapiens
  7enc-assembly1_Dj  TM=8.721E-01  e=8.379E-08  Homo sapiens
  7edx-assembly1_j  TM=8.716E-01  e=3.418E-07  Homo sapiens
  4wv4-assembly1_A  TM=9.017E-01  e=2.013E-06  Homo sapiens
  7kts-assembly1_H  TM=8.062E-01  e=8.045E-07  Homo sapiens

Secondary structure (DSSP, 8-state):
----PPPPHHHHHHHHHHTTT---SS-HHHHHHHHHHTT-----HHHHHHHHHHHHHHHHHHHHHHHHHHHHHHHTSTT-TTTGGG------HHHHHHHHHHTT------S-----

Foldseek 3Di:
DDDPDPDDPVNVVVVLVCLVVDQAPDHLVNLQVVCVVVVHHDPDSSVSSVVRVVVVVVVVQLVVQLQVVQVVVLVPDPDCPPVSVPPDRDRDPVSSQVSVVVVVDHDDDDPDDDDD

Mean predicted aligned error: 8.46 Å

Radius of gyration: 20.31 Å; Cα contacts (8 Å, |Δi|>4): 67; chains: 1; bounding box: 61×36×55 Å